Protein AF-A0A9D9LEY5-F1 (afdb_monomer_lite)

Radius of gyration: 12.08 Å; chains: 1; bounding box: 36×19×26 Å

Secondary structure (DSSP, 8-state):
--GGGHHHHHHHHHHTHHHHTTS-EEEEHHHHHHHHHH-SS-EEEEPPHHHHTS---

Foldseek 3Di:
DPPVCLVVVLVVCLVCQVVPQVDAAEDEDVSLVSSVVSHVHHYHYDHHPVCVVVDDD

pLDDT: mean 88.95, std 15.99, range [38.09, 98.5]

Sequence (57 aa):
AHDNMKSDLYEWATYNKVLLERHELYATGTTGTLLEQALTCPIGKLQSGPLGVAGLP

Structure (mmCIF, N/CA/C/O backbone):
data_AF-A0A9D9LEY5-F1
#
_entry.id   AF-A0A9D9LEY5-F1
#
loop_
_atom_site.group_PDB
_atom_site.id
_atom_site.type_symbol
_atom_site.label_atom_id
_atom_site.label_alt_id
_atom_site.label_comp_id
_atom_site.label_asym_id
_atom_site.label_entity_id
_atom_site.label_seq_id
_atom_site.pdbx_PDB_ins_code
_atom_site.Cartn_x
_atom_site.Cartn_y
_atom_site.Cartn_z
_atom_site.occupancy
_atom_site.B_iso_or_equiv
_atom_site.auth_seq_id
_atom_site.auth_comp_id
_atom_site.auth_asym_id
_atom_site.auth_atom_id
_atom_site.pdbx_PDB_model_num
ATOM 1 N N . ALA A 1 1 ? 3.126 -7.092 -4.079 1.00 90.81 1 ALA A N 1
ATOM 2 C CA . ALA A 1 1 ? 3.104 -7.453 -5.512 1.00 90.81 1 ALA A CA 1
ATOM 3 C C . ALA A 1 1 ? 4.487 -7.213 -6.104 1.00 90.81 1 ALA A C 1
ATOM 5 O O . ALA A 1 1 ? 5.163 -6.291 -5.647 1.00 90.81 1 ALA A O 1
ATOM 6 N N . HIS A 1 2 ? 4.902 -8.013 -7.090 1.00 91.50 2 HIS A N 1
ATOM 7 C CA . HIS A 1 2 ? 6.054 -7.661 -7.927 1.00 91.50 2 HIS A CA 1
ATOM 8 C C . HIS A 1 2 ? 5.752 -6.382 -8.718 1.00 91.50 2 HIS A C 1
ATOM 10 O O . HIS A 1 2 ? 4.587 -6.020 -8.882 1.00 91.50 2 HIS A O 1
ATOM 16 N N . ASP A 1 3 ? 6.785 -5.677 -9.178 1.00 92.31 3 ASP A N 1
ATOM 17 C CA . ASP A 1 3 ? 6.626 -4.344 -9.776 1.00 92.31 3 ASP A CA 1
ATOM 18 C C . ASP A 1 3 ? 5.690 -4.338 -10.988 1.00 92.31 3 ASP A C 1
ATOM 20 O O . ASP A 1 3 ? 4.849 -3.450 -11.109 1.00 92.31 3 ASP A O 1
ATOM 24 N N . ASN A 1 4 ? 5.757 -5.378 -11.820 1.00 95.69 4 ASN A N 1
ATOM 25 C CA . ASN A 1 4 ? 4.888 -5.554 -12.983 1.00 95.69 4 ASN A CA 1
ATOM 26 C C . ASN A 1 4 ? 3.414 -5.838 -12.640 1.00 95.69 4 ASN A C 1
ATOM 28 O O . ASN A 1 4 ? 2.578 -5.754 -13.527 1.00 95.69 4 ASN A O 1
ATOM 32 N N . MET A 1 5 ? 3.086 -6.155 -11.383 1.00 95.69 5 MET A N 1
ATOM 33 C CA . MET A 1 5 ? 1.716 -6.447 -10.928 1.00 95.69 5 MET A CA 1
ATOM 34 C C . MET A 1 5 ? 1.089 -5.297 -10.133 1.00 95.69 5 MET A C 1
ATOM 36 O O . MET A 1 5 ? -0.026 -5.417 -9.628 1.00 95.69 5 MET A O 1
ATOM 40 N N . LYS A 1 6 ? 1.820 -4.199 -9.922 1.00 95.69 6 LYS A N 1
ATOM 41 C CA . LYS A 1 6 ? 1.356 -3.113 -9.053 1.00 95.69 6 LYS A CA 1
ATOM 42 C C . LYS A 1 6 ? 0.183 -2.344 -9.648 1.00 95.69 6 LYS A C 1
ATOM 44 O O . LYS A 1 6 ? -0.700 -1.969 -8.888 1.00 95.69 6 LYS A O 1
ATOM 49 N N . SER A 1 7 ? 0.153 -2.153 -10.967 1.00 97.25 7 SER A N 1
ATOM 50 C CA . SER A 1 7 ? -0.980 -1.493 -11.631 1.00 97.25 7 SER A CA 1
ATOM 51 C C . SER A 1 7 ? -2.267 -2.285 -11.408 1.00 97.25 7 SER A C 1
ATOM 53 O O . SER A 1 7 ? -3.223 -1.756 -10.849 1.00 97.25 7 SER A O 1
ATOM 55 N N . ASP A 1 8 ? -2.237 -3.584 -11.714 1.00 98.25 8 ASP A N 1
ATOM 56 C CA . ASP A 1 8 ? -3.386 -4.477 -11.537 1.00 98.25 8 ASP A CA 1
ATOM 57 C C . ASP A 1 8 ? -3.852 -4.524 -10.075 1.00 98.25 8 ASP A C 1
ATOM 59 O O . ASP A 1 8 ? -5.048 -4.484 -9.787 1.00 98.25 8 ASP A O 1
ATOM 63 N N . LEU A 1 9 ? -2.909 -4.565 -9.125 1.00 98.31 9 LEU A N 1
ATOM 64 C CA . LEU A 1 9 ? -3.240 -4.545 -7.702 1.00 98.31 9 LEU A CA 1
ATOM 65 C C . LEU A 1 9 ? -3.882 -3.219 -7.276 1.00 98.31 9 LEU A C 1
ATOM 67 O O . LEU A 1 9 ? -4.801 -3.236 -6.458 1.00 98.31 9 LEU A O 1
ATOM 71 N N . TYR A 1 10 ? -3.404 -2.088 -7.796 1.00 98.19 10 TYR A N 1
ATOM 72 C CA . TYR A 1 10 ? -3.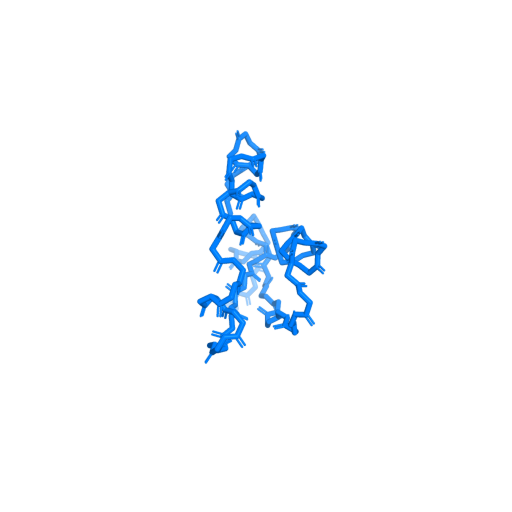989 -0.780 -7.510 1.00 98.19 10 TYR A CA 1
ATOM 73 C C . TYR A 1 10 ? -5.438 -0.720 -8.000 1.00 98.19 10 TYR A C 1
ATOM 75 O O . TYR A 1 10 ? -6.333 -0.421 -7.212 1.00 98.19 10 TYR A O 1
ATOM 83 N N . GLU A 1 11 ? -5.685 -1.090 -9.259 1.00 98.50 11 GLU A N 1
ATOM 84 C CA . GLU A 1 11 ? -7.030 -1.101 -9.845 1.00 98.50 11 GLU A CA 1
ATOM 85 C C . GLU A 1 11 ? -7.978 -2.031 -9.082 1.00 98.50 11 GLU A C 1
ATOM 87 O O . GLU A 1 11 ? -9.092 -1.638 -8.719 1.00 98.50 11 GLU A O 1
ATOM 92 N N . TRP A 1 12 ? -7.515 -3.242 -8.759 1.00 98.44 12 TRP A N 1
ATOM 93 C CA . TRP A 1 12 ? -8.289 -4.192 -7.969 1.00 98.44 12 TRP A CA 1
ATOM 94 C C . TRP A 1 12 ? -8.611 -3.648 -6.572 1.00 98.44 12 TRP A C 1
ATOM 96 O O . TRP A 1 12 ? -9.747 -3.777 -6.107 1.00 98.44 12 TRP A O 1
ATOM 106 N N . ALA A 1 13 ? -7.646 -3.016 -5.901 1.00 98.31 13 ALA A N 1
ATOM 107 C CA . ALA A 1 13 ? -7.853 -2.454 -4.572 1.00 98.31 13 ALA A CA 1
ATOM 108 C C . ALA A 1 13 ? -8.847 -1.286 -4.601 1.00 98.31 13 ALA A C 1
ATOM 110 O O . ALA A 1 13 ? -9.755 -1.238 -3.772 1.00 98.31 13 ALA A O 1
ATOM 111 N N . THR A 1 14 ? -8.738 -0.387 -5.581 1.00 98.12 14 THR A N 1
ATOM 112 C CA . THR A 1 14 ? -9.679 0.726 -5.753 1.00 98.12 14 THR A CA 1
ATOM 113 C C . THR A 1 14 ? -11.095 0.226 -6.027 1.00 98.12 14 THR A C 1
ATOM 115 O O . THR A 1 14 ? -12.042 0.717 -5.411 1.00 98.12 14 THR A O 1
ATOM 118 N N . TYR A 1 15 ? -11.256 -0.785 -6.886 1.00 98.44 15 TYR A N 1
ATOM 119 C CA . TYR A 1 15 ? -12.564 -1.382 -7.159 1.00 98.44 15 TYR A CA 1
ATOM 120 C C . TYR A 1 15 ? -13.190 -2.003 -5.898 1.00 98.44 15 TYR A C 1
ATOM 122 O O . TYR A 1 15 ? -14.378 -1.828 -5.631 1.00 98.44 15 TYR A O 1
ATOM 130 N N . ASN A 1 16 ? -12.385 -2.683 -5.076 1.00 98.31 16 ASN A N 1
ATOM 131 C CA . ASN A 1 16 ? -12.844 -3.371 -3.865 1.00 98.31 16 ASN A CA 1
ATOM 132 C C . ASN A 1 16 ? -12.769 -2.510 -2.593 1.00 98.31 16 ASN A C 1
ATOM 134 O O . ASN A 1 16 ? -12.916 -3.038 -1.487 1.00 98.31 16 ASN A O 1
ATOM 138 N N . LYS A 1 17 ? -12.561 -1.195 -2.720 1.00 97.75 17 LYS A N 1
ATOM 139 C CA . LYS A 1 17 ? -12.246 -0.292 -1.605 1.00 97.75 17 LYS A CA 1
ATOM 140 C C . LYS A 1 17 ? -13.183 -0.453 -0.405 1.00 97.75 17 LYS A C 1
ATOM 142 O O . LYS A 1 17 ? -12.725 -0.701 0.704 1.00 97.75 17 LYS A O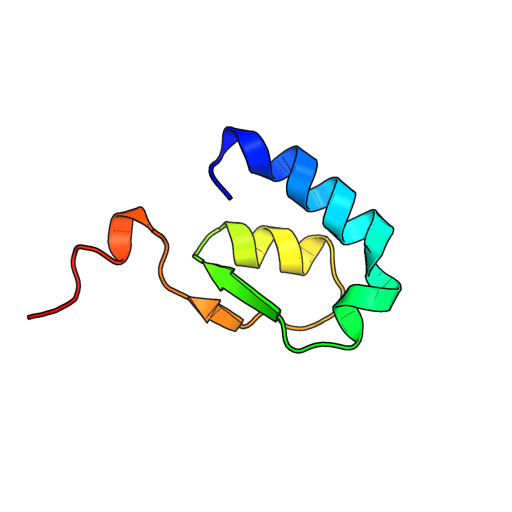 1
ATOM 147 N N . VAL A 1 18 ? -14.497 -0.411 -0.636 1.00 97.19 18 VAL A N 1
ATOM 148 C CA . VAL A 1 18 ? -15.519 -0.500 0.428 1.00 97.19 18 VAL A CA 1
ATOM 149 C C . VAL A 1 18 ? -15.427 -1.800 1.238 1.00 97.19 18 VAL A C 1
ATOM 151 O O . VAL A 1 18 ? -15.762 -1.815 2.423 1.00 97.19 18 VAL A O 1
ATOM 154 N N . LEU A 1 19 ? -15.009 -2.899 0.607 1.00 97.81 19 LEU A N 1
ATOM 155 C CA . LEU A 1 19 ? -14.821 -4.187 1.273 1.00 97.81 19 LEU A CA 1
ATOM 156 C C . LEU A 1 19 ? -13.498 -4.212 2.045 1.00 97.81 19 LEU A C 1
ATOM 158 O O . LEU A 1 19 ? -13.460 -4.634 3.201 1.00 97.81 19 LEU A O 1
ATOM 162 N N . LEU A 1 20 ? -12.422 -3.763 1.402 1.00 97.94 20 LEU A N 1
ATOM 163 C CA . LEU A 1 20 ? -11.070 -3.810 1.953 1.00 97.94 20 LEU A CA 1
ATOM 164 C C . LEU A 1 20 ? -10.918 -2.912 3.184 1.00 97.94 20 LEU A C 1
ATOM 166 O O . LEU A 1 20 ? -10.310 -3.333 4.160 1.00 97.94 20 LEU A O 1
ATOM 170 N N . GLU A 1 21 ? -11.558 -1.742 3.198 1.00 96.31 21 GLU A N 1
ATOM 171 C CA . GLU A 1 21 ? -11.501 -0.787 4.318 1.00 96.31 21 GLU A CA 1
ATOM 172 C C . GLU A 1 21 ? -12.175 -1.274 5.610 1.00 96.31 21 GLU A C 1
ATOM 174 O O . GLU A 1 21 ? -12.073 -0.622 6.646 1.00 96.31 21 GLU A O 1
ATOM 179 N N . ARG A 1 22 ? -12.855 -2.426 5.579 1.00 97.12 22 ARG A N 1
ATOM 180 C CA . ARG A 1 22 ? -13.441 -3.068 6.770 1.00 97.12 22 ARG A CA 1
ATOM 181 C C . ARG A 1 22 ? -12.474 -4.006 7.490 1.00 97.12 22 ARG A C 1
ATOM 183 O O . ARG A 1 22 ? -12.863 -4.625 8.477 1.00 97.12 22 ARG A O 1
ATOM 190 N N . HIS A 1 23 ? -11.259 -4.153 6.975 1.00 97.31 23 HIS A N 1
ATOM 191 C CA . HIS A 1 23 ? -10.271 -5.105 7.458 1.00 97.31 23 HIS A CA 1
ATOM 192 C C . HIS A 1 23 ? -8.966 -4.392 7.804 1.00 97.31 23 HIS A C 1
ATOM 194 O O . HIS A 1 23 ? -8.658 -3.325 7.274 1.00 97.31 23 HIS A O 1
ATOM 200 N N . GLU A 1 24 ? -8.169 -5.021 8.661 1.00 97.75 24 GLU A N 1
ATOM 201 C CA . GLU A 1 24 ? -6.777 -4.627 8.846 1.00 97.75 24 GLU A CA 1
ATOM 202 C C . GLU A 1 24 ? -5.944 -5.181 7.691 1.00 97.75 24 GLU A C 1
ATOM 204 O O . GLU A 1 24 ? -5.915 -6.388 7.438 1.00 97.75 24 GLU A O 1
ATOM 209 N N . LEU A 1 25 ? -5.281 -4.287 6.960 1.00 98.00 25 LEU A N 1
ATOM 210 C CA . LEU A 1 25 ? -4.528 -4.636 5.763 1.00 98.00 25 LEU A CA 1
ATOM 211 C C . LEU A 1 25 ? -3.034 -4.496 6.014 1.00 98.00 25 LEU A C 1
ATOM 213 O O . LEU A 1 25 ? -2.575 -3.510 6.590 1.00 98.00 25 LEU A O 1
ATOM 217 N N . TYR A 1 26 ? -2.271 -5.461 5.506 1.00 97.50 26 TYR A N 1
ATOM 218 C CA . TYR A 1 26 ? -0.817 -5.486 5.603 1.00 97.50 26 TYR A CA 1
ATOM 219 C C . TYR A 1 26 ? -0.192 -5.666 4.226 1.00 97.50 26 TYR A C 1
ATOM 221 O O . TYR A 1 26 ? -0.676 -6.443 3.402 1.00 97.50 26 TYR A O 1
ATOM 229 N N . ALA A 1 27 ? 0.907 -4.961 3.973 1.00 96.44 27 ALA A N 1
ATOM 230 C CA . ALA A 1 27 ? 1.632 -5.065 2.715 1.00 96.44 27 ALA A CA 1
ATOM 231 C C . ALA A 1 27 ? 3.118 -4.749 2.884 1.00 96.44 27 ALA A C 1
ATOM 233 O O . ALA A 1 27 ? 3.531 -3.977 3.743 1.00 96.44 27 ALA A O 1
ATOM 234 N N . THR A 1 28 ? 3.949 -5.330 2.028 1.00 95.25 28 THR A N 1
ATOM 235 C CA . THR A 1 28 ? 5.401 -5.125 2.057 1.00 95.25 28 THR A CA 1
ATOM 236 C C . THR A 1 28 ? 5.815 -3.868 1.290 1.00 95.25 28 THR A C 1
ATOM 238 O O . THR A 1 28 ? 5.385 -3.673 0.146 1.00 95.25 28 THR A O 1
ATOM 241 N N . GLY A 1 29 ? 6.732 -3.080 1.852 1.00 91.19 29 GLY A N 1
ATOM 242 C CA . GLY A 1 29 ? 7.453 -2.002 1.169 1.00 91.19 29 GLY A CA 1
ATOM 243 C C . GLY A 1 29 ? 6.569 -1.078 0.325 1.00 91.19 29 GLY A C 1
ATOM 244 O O . GLY A 1 29 ? 5.512 -0.626 0.760 1.00 91.19 29 GLY A O 1
ATOM 245 N N . THR A 1 30 ? 6.982 -0.836 -0.922 1.00 94.38 30 THR A N 1
ATOM 246 C CA . THR A 1 30 ? 6.288 0.071 -1.852 1.00 94.38 30 THR A CA 1
ATOM 247 C C . THR A 1 30 ? 4.900 -0.412 -2.281 1.00 94.38 30 THR A C 1
ATOM 249 O O . THR A 1 30 ? 4.123 0.388 -2.789 1.00 94.38 30 THR A O 1
ATOM 252 N N . THR A 1 31 ? 4.543 -1.685 -2.046 1.00 96.25 31 THR A N 1
ATOM 253 C CA . THR A 1 31 ? 3.148 -2.130 -2.226 1.00 96.25 31 THR A CA 1
ATOM 254 C C . THR A 1 31 ? 2.238 -1.492 -1.177 1.00 96.25 31 THR A C 1
ATOM 256 O O . THR A 1 31 ? 1.128 -1.097 -1.506 1.00 96.25 31 THR A O 1
ATOM 259 N N . GLY A 1 32 ? 2.702 -1.344 0.069 1.00 96.00 32 GLY A N 1
ATOM 260 C CA . GLY A 1 32 ? 1.911 -0.687 1.111 1.00 96.00 32 GLY A CA 1
ATOM 261 C C . GLY A 1 32 ? 1.665 0.785 0.807 1.00 96.00 32 GLY A C 1
ATOM 262 O O . GLY A 1 32 ? 0.526 1.225 0.868 1.00 96.00 32 GLY A O 1
ATOM 263 N N . THR A 1 33 ? 2.695 1.515 0.367 1.00 94.50 33 THR A N 1
ATOM 264 C CA . THR A 1 33 ? 2.549 2.916 -0.071 1.00 94.50 33 THR A CA 1
ATOM 265 C C . THR A 1 33 ? 1.554 3.067 -1.222 1.00 94.50 33 THR A C 1
ATOM 267 O O . THR A 1 33 ? 0.763 4.001 -1.236 1.00 94.50 33 THR A O 1
ATOM 270 N N . LEU A 1 34 ? 1.579 2.145 -2.184 1.00 96.38 34 LEU A N 1
ATOM 271 C CA . LEU A 1 34 ? 0.629 2.132 -3.293 1.00 96.38 34 LEU A CA 1
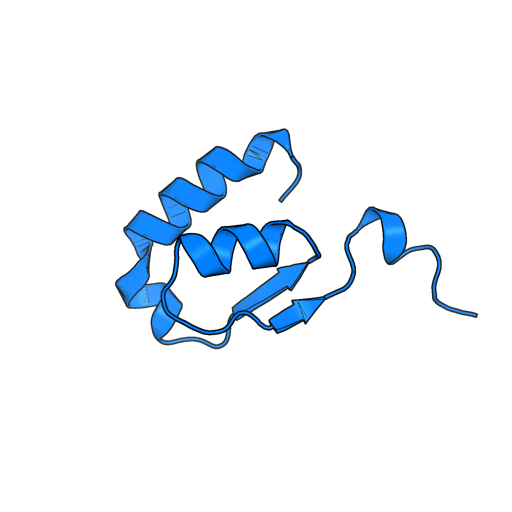ATOM 272 C C . LEU A 1 34 ? -0.812 1.906 -2.805 1.00 96.38 34 LEU A C 1
ATOM 274 O O . LEU A 1 34 ? -1.732 2.583 -3.255 1.00 96.38 34 LEU A O 1
ATOM 278 N N . LEU A 1 35 ? -1.015 0.975 -1.870 1.00 97.69 35 LEU A N 1
ATOM 279 C CA . LEU A 1 35 ? -2.341 0.693 -1.318 1.00 97.69 35 LEU A CA 1
ATOM 280 C C . LEU A 1 35 ? -2.872 1.836 -0.447 1.00 97.69 35 LEU A C 1
ATOM 282 O O . LEU A 1 35 ? -4.067 2.085 -0.489 1.00 97.69 35 LEU A O 1
ATOM 286 N N . GLU A 1 36 ? -2.016 2.583 0.255 1.00 96.00 36 GLU A N 1
ATOM 287 C CA . GLU A 1 36 ? -2.406 3.817 0.969 1.00 96.00 36 GLU A CA 1
ATOM 288 C C . GLU A 1 36 ? -2.904 4.922 0.019 1.00 96.00 36 GLU A C 1
ATOM 290 O O . GLU A 1 36 ? -3.634 5.818 0.433 1.00 96.00 36 GLU A O 1
ATOM 295 N N . GLN A 1 37 ? -2.514 4.888 -1.259 1.00 95.00 37 GLN A N 1
ATOM 296 C CA . GLN A 1 37 ? -3.041 5.809 -2.272 1.00 95.00 37 GLN A CA 1
ATOM 297 C C . GLN A 1 37 ? -4.378 5.325 -2.848 1.00 95.00 37 GLN A C 1
ATOM 299 O O . GLN A 1 37 ? -5.211 6.141 -3.239 1.00 95.00 37 GLN A O 1
ATOM 304 N N . ALA A 1 38 ? -4.578 4.007 -2.934 1.00 96.81 38 ALA A N 1
ATOM 305 C CA . ALA A 1 38 ? -5.814 3.403 -3.436 1.00 96.81 38 ALA A CA 1
ATOM 306 C C . ALA A 1 38 ? -6.936 3.401 -2.382 1.00 96.81 38 ALA A C 1
ATOM 308 O O . ALA A 1 38 ? -8.112 3.587 -2.705 1.00 96.81 38 ALA A O 1
ATOM 309 N N . LEU A 1 39 ? -6.568 3.167 -1.123 1.00 96.38 39 LEU A N 1
ATOM 310 C CA . LEU A 1 39 ? -7.457 2.940 0.009 1.00 96.38 39 LEU A CA 1
ATOM 311 C C . LEU A 1 39 ? -7.286 4.082 1.011 1.00 96.38 39 LEU A C 1
ATOM 313 O O . LEU A 1 39 ? -6.175 4.510 1.289 1.00 96.38 39 LEU A O 1
ATOM 317 N N . THR A 1 40 ? -8.383 4.578 1.581 1.00 89.69 40 THR A N 1
ATOM 318 C CA . THR A 1 40 ? -8.347 5.647 2.595 1.00 89.69 40 THR A CA 1
ATOM 319 C C . THR A 1 40 ? -8.143 5.113 4.017 1.00 89.69 40 THR A C 1
ATOM 321 O O . THR A 1 40 ? -8.267 5.866 4.981 1.00 89.69 40 THR A O 1
ATOM 324 N N . CYS A 1 41 ? -7.808 3.827 4.161 1.00 90.88 41 CYS A N 1
ATOM 325 C CA . CYS A 1 41 ? -7.500 3.187 5.435 1.00 90.88 41 CYS A CA 1
ATOM 326 C C . CYS A 1 41 ? -5.981 3.022 5.652 1.00 90.88 41 CYS A C 1
ATOM 328 O O . CYS A 1 41 ? -5.224 2.903 4.685 1.00 90.88 41 CYS A O 1
ATOM 330 N N . PRO A 1 42 ? -5.516 2.957 6.913 1.00 93.06 42 PRO A N 1
ATOM 331 C CA . PRO A 1 42 ? -4.119 2.658 7.221 1.00 93.06 42 PRO A CA 1
ATOM 332 C C . PRO A 1 42 ? -3.687 1.277 6.707 1.00 93.06 42 PRO A C 1
ATOM 334 O O . PRO A 1 42 ? -4.450 0.315 6.803 1.00 93.06 42 PRO A O 1
ATOM 337 N N . ILE A 1 43 ? -2.443 1.166 6.227 1.00 97.44 43 ILE A N 1
ATOM 338 C CA . ILE A 1 43 ? -1.829 -0.107 5.823 1.00 97.44 43 ILE A CA 1
ATOM 339 C C . ILE A 1 43 ? -0.646 -0.428 6.744 1.00 97.44 43 ILE A C 1
ATOM 341 O O . ILE A 1 43 ? 0.316 0.337 6.844 1.00 97.44 43 ILE A O 1
ATOM 345 N N . GLY A 1 44 ? -0.677 -1.597 7.384 1.00 96.94 44 GLY A N 1
ATOM 346 C CA . GLY A 1 44 ? 0.446 -2.135 8.146 1.00 96.94 44 GLY A CA 1
ATOM 347 C C . GLY A 1 44 ? 1.607 -2.502 7.220 1.00 96.94 44 GLY A C 1
ATOM 348 O O . GLY A 1 44 ? 1.568 -3.514 6.517 1.00 96.94 44 GLY A O 1
ATOM 349 N N . LYS A 1 45 ? 2.656 -1.675 7.194 1.00 94.81 45 LYS A N 1
ATOM 350 C CA . LYS A 1 45 ? 3.801 -1.872 6.296 1.00 94.81 45 LYS A CA 1
ATOM 351 C C . LYS A 1 45 ? 4.842 -2.821 6.884 1.00 94.81 45 LYS A C 1
ATOM 353 O O . LYS A 1 45 ? 5.362 -2.595 7.971 1.00 94.81 45 LYS A O 1
ATOM 358 N N . LEU A 1 46 ? 5.182 -3.852 6.114 1.00 92.88 46 LEU A N 1
ATOM 359 C CA . LEU A 1 46 ? 6.254 -4.810 6.397 1.00 92.88 46 LEU A CA 1
ATOM 360 C C . LEU A 1 46 ? 7.484 -4.519 5.522 1.00 92.88 46 LEU A C 1
ATOM 362 O O . LEU A 1 46 ? 7.398 -3.773 4.539 1.00 92.88 46 LEU A O 1
ATOM 366 N N . GLN A 1 47 ? 8.630 -5.126 5.843 1.00 88.00 47 GLN A N 1
ATOM 367 C CA . GLN A 1 47 ? 9.833 -5.008 5.011 1.00 88.00 47 GLN A CA 1
ATOM 368 C C . GLN A 1 47 ? 9.566 -5.496 3.580 1.00 88.00 47 GLN A C 1
ATOM 370 O O . GLN A 1 47 ? 8.777 -6.412 3.349 1.00 88.00 47 GLN A O 1
ATOM 375 N N . SER A 1 48 ? 10.193 -4.851 2.593 1.00 80.06 48 SER A N 1
ATOM 376 C CA . SER A 1 48 ? 10.088 -5.283 1.198 1.00 80.06 48 SER A CA 1
ATOM 377 C C . SER A 1 48 ? 10.727 -6.663 1.021 1.00 80.06 48 SER A C 1
ATOM 379 O O . SER A 1 48 ? 11.736 -6.962 1.652 1.00 80.06 48 SER A O 1
ATOM 381 N N . GLY A 1 49 ? 10.162 -7.499 0.142 1.00 71.19 49 GLY A N 1
ATOM 382 C CA . GLY A 1 49 ? 10.647 -8.868 -0.096 1.00 71.19 49 GLY A CA 1
ATOM 383 C C . GLY A 1 49 ? 12.168 -8.986 -0.305 1.00 71.19 49 GLY A C 1
ATOM 384 O O . GLY A 1 49 ? 12.785 -9.795 0.380 1.00 71.19 49 GLY A O 1
ATOM 385 N N . PRO A 1 50 ? 12.804 -8.143 -1.147 1.00 69.12 50 PRO A N 1
ATOM 386 C CA . PRO A 1 50 ? 14.257 -8.172 -1.339 1.00 69.12 50 PRO A CA 1
ATOM 387 C C . PRO A 1 50 ? 15.080 -7.840 -0.082 1.00 69.12 50 PRO A C 1
ATOM 389 O O . PRO A 1 50 ? 16.241 -8.222 -0.006 1.00 69.12 50 PRO A O 1
ATOM 392 N N . LEU A 1 51 ? 14.501 -7.132 0.895 1.00 59.34 51 LEU A N 1
ATOM 393 C CA . LEU A 1 51 ? 15.158 -6.754 2.153 1.00 59.34 51 LEU A CA 1
ATOM 394 C C . LEU A 1 51 ? 14.800 -7.688 3.319 1.00 59.34 51 LEU A C 1
ATOM 396 O O . LEU A 1 51 ? 15.556 -7.771 4.280 1.00 59.34 51 LEU A O 1
ATOM 400 N N . GLY A 1 52 ? 13.690 -8.429 3.227 1.00 52.66 52 GLY A N 1
ATOM 401 C CA . GLY A 1 52 ? 13.254 -9.386 4.251 1.00 52.66 52 GLY A CA 1
ATOM 402 C C . GLY A 1 52 ? 14.121 -10.646 4.356 1.00 52.66 52 GLY A C 1
ATOM 403 O O . GLY A 1 52 ? 13.987 -11.390 5.320 1.00 52.66 52 GLY A O 1
ATOM 404 N N . VAL A 1 53 ? 15.028 -10.878 3.397 1.00 50.88 53 VAL A N 1
ATOM 405 C CA . VAL A 1 53 ? 16.003 -11.988 3.431 1.00 50.88 53 VAL A CA 1
ATOM 406 C C . VAL A 1 53 ? 17.335 -11.577 4.086 1.00 50.88 53 VAL A C 1
ATOM 408 O O . VAL A 1 53 ? 18.190 -12.424 4.307 1.00 50.88 53 VAL A O 1
ATOM 411 N N . ALA A 1 54 ? 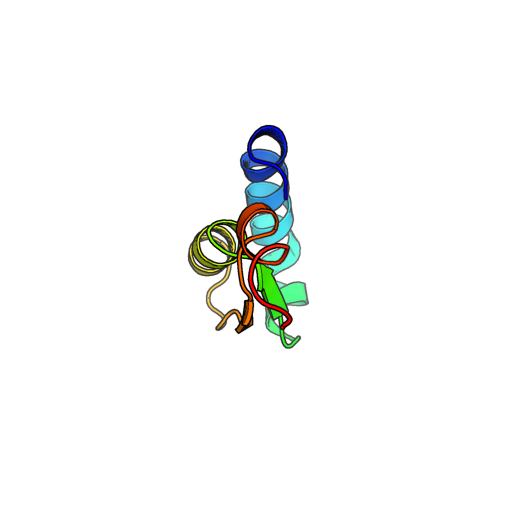17.528 -10.295 4.423 1.00 48.28 54 ALA A N 1
ATOM 412 C CA . ALA A 1 54 ? 18.799 -9.768 4.941 1.00 48.28 54 ALA A CA 1
ATOM 413 C C . ALA A 1 54 ? 18.777 -9.425 6.446 1.00 48.28 54 ALA A C 1
ATOM 415 O O . ALA A 1 54 ? 19.641 -8.689 6.915 1.00 48.28 54 ALA A O 1
ATOM 416 N N . GLY A 1 55 ? 17.781 -9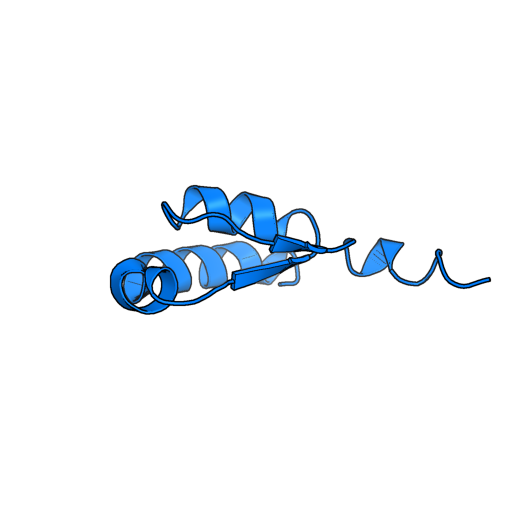.903 7.199 1.00 48.31 55 GLY A N 1
ATOM 417 C CA . GLY A 1 55 ? 17.506 -9.389 8.547 1.00 48.31 55 GLY A CA 1
ATOM 418 C C . GLY A 1 55 ? 17.082 -10.406 9.600 1.00 48.31 55 GLY A C 1
ATOM 419 O O . GLY A 1 55 ? 16.465 -10.006 10.583 1.00 48.31 55 GLY A O 1
ATOM 420 N N . LEU A 1 56 ? 17.397 -11.689 9.425 1.00 38.09 56 LEU A N 1
ATOM 421 C CA . LEU A 1 56 ? 17.505 -12.607 10.561 1.00 38.09 56 LEU A CA 1
ATOM 422 C C . LEU A 1 56 ? 19.001 -12.781 10.871 1.00 38.09 56 LEU A C 1
ATOM 424 O O . LEU A 1 56 ? 19.777 -12.849 9.914 1.00 38.09 56 LEU A O 1
ATOM 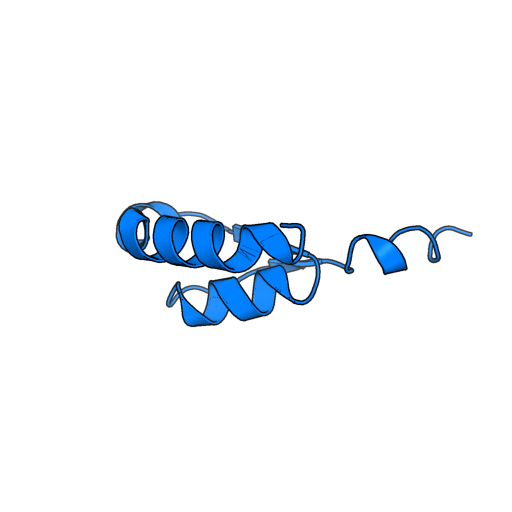428 N N . PRO A 1 57 ? 19.423 -12.789 12.151 1.00 47.72 57 PRO A N 1
ATOM 429 C CA . PRO A 1 57 ? 20.770 -13.236 12.498 1.00 47.72 57 PRO A CA 1
ATOM 430 C C . PRO A 1 57 ? 21.023 -14.671 12.020 1.00 47.72 57 PRO A C 1
ATOM 432 O O . PRO A 1 57 ? 20.049 -15.460 11.962 1.00 47.72 57 PRO A O 1
#